Protein AF-A0A6I4YT19-F1 (afdb_monomer)

Solvent-accessible surface area (backbone atoms only — not comparable to full-atom values): 5400 Å² total; per-residue (Å²): 143,84,79,89,78,80,78,80,70,70,80,66,78,79,49,74,62,51,26,68,57,50,52,51,37,30,55,57,60,73,44,49,61,65,54,48,14,62,73,69,72,45,60,54,64,62,45,48,30,27,58,70,58,78,36,86,54,55,46,69,58,43,54,53,49,52,54,49,23,52,50,31,70,77,52,61,77,78,76,72,79,78,77,77,80,85,126

Structure (mmCIF, N/CA/C/O backbone):
data_AF-A0A6I4YT19-F1
#
_entry.id   AF-A0A6I4YT19-F1
#
loop_
_atom_site.group_PDB
_atom_site.id
_atom_site.type_symbol
_atom_site.label_atom_id
_atom_site.label_alt_id
_atom_site.label_comp_id
_atom_site.label_asym_id
_atom_site.label_entity_id
_atom_site.label_seq_id
_atom_site.pdbx_PDB_ins_code
_atom_site.Cartn_x
_atom_site.Cartn_y
_atom_site.Cartn_z
_atom_site.occupancy
_atom_site.B_iso_or_equiv
_atom_site.auth_seq_id
_atom_site.auth_comp_id
_atom_site.auth_asym_id
_atom_site.auth_atom_id
_atom_site.pdbx_PDB_model_num
ATOM 1 N N . MET A 1 1 ? -28.807 -20.623 25.768 1.00 54.53 1 MET A N 1
ATOM 2 C CA . MET A 1 1 ? -28.217 -19.531 26.565 1.00 54.53 1 MET A CA 1
ATOM 3 C C . MET A 1 1 ? -26.922 -20.045 27.168 1.00 54.53 1 MET A C 1
ATOM 5 O O . MET A 1 1 ? -26.957 -20.570 28.266 1.00 54.53 1 MET A O 1
ATOM 9 N N . VAL A 1 2 ? -25.814 -19.979 26.427 1.00 45.75 2 VAL A N 1
ATOM 10 C CA . VAL A 1 2 ? -24.473 -20.179 26.990 1.00 45.75 2 VAL A CA 1
ATOM 11 C C . VAL A 1 2 ? -23.435 -19.402 26.176 1.00 45.75 2 VAL A C 1
ATOM 13 O O . VAL A 1 2 ? -23.249 -19.649 24.992 1.00 45.75 2 VAL A O 1
ATOM 16 N N . GLN A 1 3 ? -22.788 -18.488 26.899 1.00 43.62 3 GLN A N 1
ATOM 17 C CA . GLN A 1 3 ? -21.384 -18.082 26.800 1.00 43.62 3 GLN A CA 1
ATOM 18 C C . GLN A 1 3 ? -20.967 -17.133 25.668 1.00 43.62 3 GLN A C 1
ATOM 20 O O . GLN A 1 3 ? -20.361 -17.494 24.667 1.00 43.62 3 GLN A O 1
ATOM 25 N N . GLU A 1 4 ? -21.225 -15.863 25.978 1.00 50.03 4 GLU A N 1
ATOM 26 C CA . GLU A 1 4 ? -20.420 -14.673 25.702 1.00 50.03 4 GLU A CA 1
ATOM 27 C C . GLU A 1 4 ? -18.908 -14.967 25.833 1.00 50.03 4 GLU A C 1
ATOM 29 O O . GLU A 1 4 ? -18.323 -14.935 26.919 1.00 50.03 4 GLU A O 1
ATOM 34 N N . LEU A 1 5 ? -18.266 -15.302 24.712 1.00 54.44 5 LEU A N 1
ATOM 35 C CA . LEU A 1 5 ? -16.811 -15.354 24.613 1.00 54.44 5 LEU A CA 1
ATOM 36 C C . LEU A 1 5 ? -16.291 -13.935 24.395 1.00 54.44 5 LEU A C 1
ATOM 38 O O . LEU A 1 5 ? -16.220 -13.411 23.291 1.00 54.44 5 LEU A O 1
ATOM 42 N N . LYS A 1 6 ? -15.948 -13.337 25.530 1.00 49.41 6 LYS A N 1
ATOM 43 C CA . LYS A 1 6 ? -15.022 -12.229 25.731 1.00 49.41 6 LYS A CA 1
ATOM 44 C C . LYS A 1 6 ? -13.809 -12.315 24.791 1.00 49.41 6 LYS A C 1
ATOM 46 O O . LYS A 1 6 ? -12.772 -12.864 25.158 1.00 49.41 6 LYS A O 1
ATOM 51 N N . GLU A 1 7 ? -13.894 -11.700 23.618 1.00 50.59 7 GLU A N 1
ATOM 52 C CA . GLU A 1 7 ? -12.709 -11.317 22.853 1.00 50.59 7 GLU A CA 1
ATOM 53 C C . GLU A 1 7 ? -1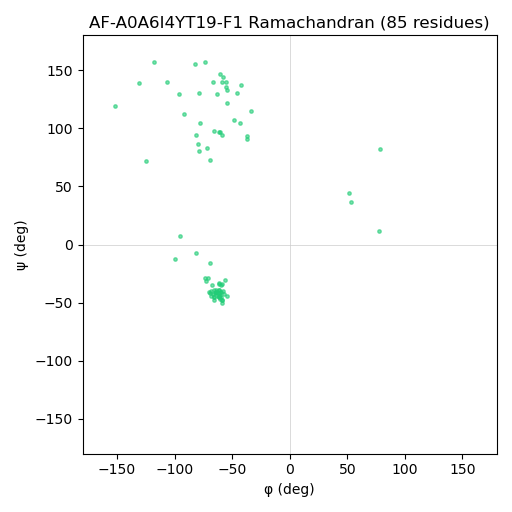2.138 -10.037 23.470 1.00 50.59 7 GLU A C 1
ATOM 55 O O . GLU A 1 7 ? -12.362 -8.915 23.023 1.00 50.59 7 GLU A O 1
ATOM 60 N N . SER A 1 8 ? -11.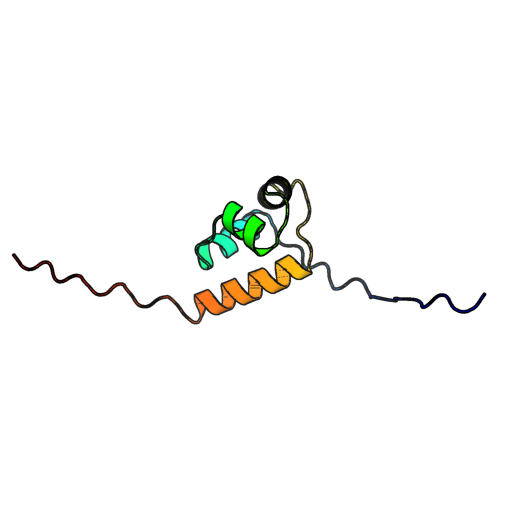385 -10.206 24.559 1.00 56.06 8 SER A N 1
ATOM 61 C CA . SER A 1 8 ? -10.383 -9.225 24.971 1.00 56.06 8 SER A CA 1
ATOM 62 C C . SER A 1 8 ? -9.232 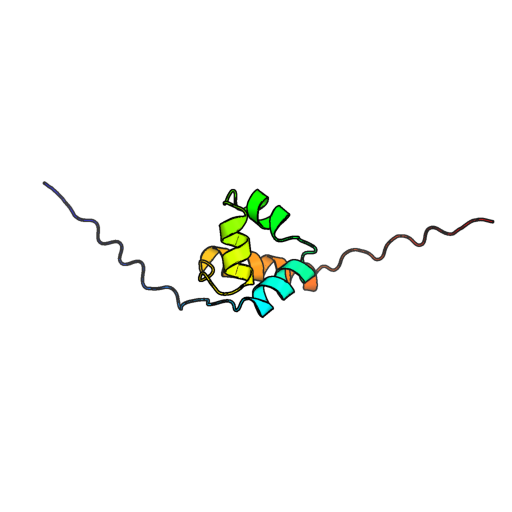-9.247 23.962 1.00 56.06 8 SER A C 1
ATOM 64 O O . SER A 1 8 ? -8.149 -9.744 24.252 1.00 56.06 8 SER A O 1
ATOM 66 N N . GLY A 1 9 ? -9.465 -8.718 22.763 1.00 47.44 9 GLY A N 1
ATOM 67 C CA . GLY A 1 9 ? -8.398 -8.314 21.858 1.00 47.44 9 GLY A CA 1
ATOM 68 C C . GLY A 1 9 ? -7.895 -6.959 22.327 1.00 47.44 9 GLY A C 1
ATOM 69 O O . GLY A 1 9 ? -8.430 -5.937 21.909 1.00 47.44 9 GLY A O 1
ATOM 70 N N . GLY A 1 10 ? -6.948 -6.949 23.273 1.00 45.62 10 GLY A N 1
ATOM 71 C CA . GLY A 1 10 ? -6.330 -5.719 23.761 1.00 45.62 10 GLY A CA 1
ATOM 72 C C . GLY A 1 10 ? -5.964 -4.828 22.584 1.00 45.62 10 GLY A C 1
ATOM 73 O O . GLY A 1 10 ? -5.388 -5.321 21.620 1.00 45.62 10 GLY A O 1
ATOM 74 N N . THR A 1 11 ? -6.351 -3.555 22.650 1.00 51.34 11 THR A N 1
ATOM 75 C CA . THR A 1 11 ? -6.029 -2.526 21.664 1.00 51.34 11 THR A CA 1
ATOM 76 C C . THR A 1 11 ? -4.555 -2.690 21.293 1.00 51.34 11 THR A C 1
ATOM 78 O O . THR A 1 11 ? -3.698 -2.377 22.128 1.00 51.34 11 THR A O 1
ATOM 81 N N . PRO A 1 12 ? -4.210 -3.250 20.115 1.00 50.66 12 PRO A N 1
ATOM 82 C CA . PRO A 1 12 ? -2.815 -3.314 19.741 1.00 50.66 12 PRO A CA 1
ATOM 83 C C . PRO A 1 12 ? -2.390 -1.857 19.629 1.00 50.66 12 PRO A C 1
ATOM 85 O O . PRO A 1 12 ? -3.122 -1.059 19.038 1.00 50.66 12 PRO A O 1
ATOM 88 N N . ALA A 1 13 ? -1.284 -1.501 20.291 1.00 53.50 13 ALA A N 1
ATOM 89 C CA . ALA A 1 13 ? -0.703 -0.164 20.272 1.00 53.50 13 ALA A CA 1
ATOM 9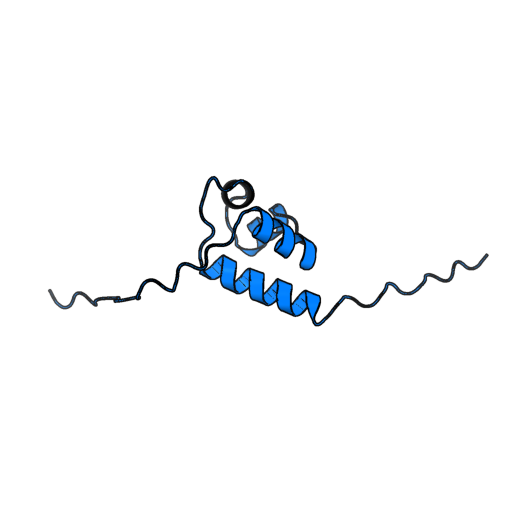0 C C . ALA A 1 13 ? -0.943 0.456 18.896 1.00 53.50 13 ALA A C 1
ATOM 92 O O . ALA A 1 13 ? -0.517 -0.125 17.901 1.00 53.50 13 ALA A O 1
ATOM 93 N N . ILE A 1 14 ? -1.739 1.527 18.855 1.00 58.28 14 ILE A N 1
ATOM 94 C CA . ILE A 1 14 ? -2.375 2.046 17.644 1.00 58.28 14 ILE A CA 1
ATOM 95 C C . ILE A 1 14 ? -1.253 2.380 16.661 1.00 58.28 14 ILE A C 1
ATOM 97 O O . ILE A 1 14 ? -0.635 3.444 16.753 1.00 58.28 14 ILE A O 1
ATOM 101 N N . LEU A 1 15 ? -0.917 1.438 15.774 1.00 66.62 15 LEU A N 1
ATOM 102 C CA . LEU A 1 15 ? 0.110 1.613 14.756 1.00 66.62 15 LEU A CA 1
ATOM 103 C C . LEU A 1 15 ? -0.495 2.571 13.746 1.00 66.62 15 LEU A C 1
ATOM 105 O O . LEU A 1 15 ? -1.132 2.173 12.776 1.00 66.62 15 LEU A O 1
ATOM 109 N N . THR A 1 16 ? -0.378 3.849 14.073 1.00 69.19 16 THR A N 1
ATOM 110 C CA . THR A 1 16 ? -0.979 4.942 13.335 1.00 69.19 16 THR A CA 1
ATOM 111 C C . THR A 1 16 ? 0.061 5.391 12.332 1.00 69.19 16 THR A C 1
ATOM 113 O O . THR A 1 16 ? 1.128 5.881 12.696 1.00 69.19 16 THR A O 1
ATOM 116 N N . MET A 1 17 ? -0.225 5.164 11.059 1.00 81.69 17 MET A N 1
ATOM 117 C CA . MET A 1 17 ? 0.620 5.614 9.966 1.00 81.69 17 MET A CA 1
ATOM 118 C C . MET A 1 17 ? 0.069 6.931 9.441 1.00 81.69 17 MET A C 1
ATOM 120 O O . MET A 1 17 ? -1.128 7.034 9.172 1.00 81.69 17 MET A O 1
ATOM 124 N N . THR A 1 18 ? 0.924 7.945 9.314 1.00 87.56 18 THR A N 1
ATOM 125 C CA . THR A 1 18 ? 0.499 9.217 8.723 1.00 87.56 18 THR A CA 1
ATOM 126 C C . THR A 1 18 ? 0.338 9.074 7.204 1.00 87.56 18 THR A C 1
ATOM 128 O O . THR A 1 18 ? 0.971 8.201 6.600 1.00 87.56 18 THR A O 1
ATOM 131 N N . PRO A 1 19 ? -0.463 9.934 6.554 1.00 88.62 19 PRO A N 1
ATOM 132 C CA . PRO A 1 19 ? -0.668 9.879 5.103 1.00 88.62 19 PRO A CA 1
ATOM 133 C C . PRO A 1 19 ? 0.631 10.040 4.296 1.00 88.62 19 PRO A C 1
ATOM 135 O O . PRO A 1 19 ? 0.829 9.405 3.256 1.00 88.62 19 PRO A O 1
ATOM 138 N N . GLU A 1 20 ? 1.559 10.847 4.813 1.00 88.56 20 GLU A N 1
ATOM 139 C CA . GLU A 1 20 ? 2.893 11.043 4.243 1.00 88.56 20 GLU A CA 1
ATOM 140 C C . GLU A 1 20 ? 3.726 9.759 4.310 1.00 88.56 20 GLU A C 1
ATOM 142 O O . GLU A 1 20 ? 4.275 9.322 3.299 1.00 88.56 20 GLU A O 1
ATOM 147 N N . GLN A 1 21 ? 3.759 9.104 5.478 1.00 88.25 21 GLN A N 1
ATOM 148 C CA . GLN A 1 21 ? 4.439 7.817 5.645 1.00 88.25 21 GLN A CA 1
ATOM 149 C C . GLN A 1 21 ? 3.825 6.752 4.738 1.00 88.25 21 GLN A C 1
ATOM 151 O O . GLN A 1 21 ? 4.544 5.973 4.116 1.00 88.25 21 GLN A O 1
ATOM 156 N N . PHE A 1 22 ? 2.497 6.722 4.640 1.00 89.81 22 PHE A N 1
ATOM 157 C CA . PHE A 1 22 ? 1.779 5.798 3.772 1.00 89.81 22 PHE A CA 1
ATOM 158 C C . PHE A 1 22 ? 2.191 5.958 2.305 1.00 89.81 22 PHE A C 1
ATOM 160 O O . PHE A 1 22 ? 2.537 4.978 1.641 1.00 89.81 22 PHE A O 1
ATOM 167 N N . THR A 1 23 ? 2.235 7.200 1.824 1.00 89.75 23 THR A N 1
ATOM 168 C CA . THR A 1 23 ? 2.673 7.516 0.459 1.00 89.75 23 THR A CA 1
ATOM 169 C C . THR A 1 23 ? 4.144 7.152 0.245 1.00 89.75 23 THR A C 1
ATOM 171 O O . THR A 1 23 ? 4.490 6.566 -0.780 1.00 89.75 23 THR A O 1
ATOM 174 N N . ALA A 1 24 ? 5.010 7.417 1.227 1.00 90.12 24 ALA A N 1
ATOM 175 C CA . ALA A 1 24 ? 6.418 7.033 1.171 1.00 90.12 24 ALA A CA 1
ATOM 176 C C . ALA A 1 24 ? 6.603 5.508 1.077 1.00 90.12 24 ALA A C 1
ATOM 178 O O . ALA A 1 24 ? 7.358 5.035 0.228 1.00 90.12 24 ALA A O 1
ATOM 179 N N . CYS A 1 25 ? 5.878 4.722 1.879 1.00 90.94 25 CYS A N 1
ATOM 180 C CA . CYS A 1 25 ? 5.946 3.262 1.808 1.00 90.94 25 CYS A CA 1
ATOM 181 C C . CYS A 1 25 ? 5.441 2.717 0.473 1.00 90.94 25 CYS A C 1
ATOM 183 O O . CYS A 1 25 ? 6.053 1.796 -0.059 1.00 90.94 25 CYS A O 1
ATOM 185 N N . LEU A 1 26 ? 4.373 3.293 -0.086 1.00 91.12 26 LEU A N 1
ATOM 186 C CA . LEU A 1 26 ? 3.892 2.929 -1.419 1.00 91.12 26 LEU A CA 1
ATOM 187 C C . LEU A 1 26 ? 4.941 3.192 -2.505 1.00 91.12 26 LEU A C 1
ATOM 189 O O . LEU A 1 26 ? 5.147 2.340 -3.369 1.00 91.12 26 LEU A O 1
ATOM 193 N N . ASN A 1 27 ? 5.653 4.316 -2.422 1.00 90.62 27 ASN A N 1
ATOM 194 C CA . ASN A 1 27 ? 6.742 4.628 -3.346 1.00 90.62 27 ASN A CA 1
ATOM 195 C C . ASN A 1 27 ? 7.906 3.635 -3.230 1.00 90.62 27 ASN A C 1
ATOM 197 O O . ASN A 1 27 ? 8.426 3.206 -4.257 1.00 90.62 27 ASN A O 1
ATOM 201 N N . LEU A 1 28 ? 8.277 3.220 -2.012 1.00 88.50 28 LEU A N 1
ATOM 202 C CA . LEU A 1 28 ? 9.345 2.234 -1.785 1.00 88.50 28 LEU A CA 1
ATOM 203 C C . LEU A 1 28 ? 9.044 0.870 -2.415 1.00 88.50 28 LEU A C 1
ATOM 205 O O . LEU A 1 28 ? 9.954 0.185 -2.869 1.00 88.50 28 LEU A O 1
ATOM 209 N N . VAL A 1 29 ? 7.772 0.477 -2.455 1.00 90.00 29 VAL A N 1
ATOM 210 C CA . VAL A 1 29 ? 7.337 -0.781 -3.082 1.00 90.00 29 VAL A CA 1
ATOM 211 C C . VAL A 1 29 ? 6.865 -0.590 -4.528 1.00 90.00 29 VAL A C 1
ATOM 213 O O . VAL A 1 29 ? 6.345 -1.528 -5.130 1.00 90.00 29 VAL A O 1
ATOM 216 N N . HIS A 1 30 ? 7.038 0.611 -5.093 1.00 89.25 30 HIS A N 1
ATOM 217 C CA . HIS A 1 30 ? 6.611 0.994 -6.442 1.00 89.25 30 HIS A CA 1
ATOM 218 C C . HIS A 1 30 ? 5.124 0.722 -6.732 1.00 89.25 30 HIS A C 1
ATOM 220 O O . HIS A 1 30 ? 4.746 0.344 -7.845 1.00 89.25 30 HIS A O 1
ATOM 226 N N . TRP A 1 31 ? 4.259 0.911 -5.735 1.00 91.31 31 TRP A N 1
ATOM 227 C CA . TRP A 1 31 ? 2.818 0.718 -5.874 1.00 91.31 31 TRP A CA 1
ATOM 228 C C . TRP A 1 31 ? 2.061 2.036 -5.903 1.00 91.31 31 TRP A C 1
ATOM 230 O O . TRP A 1 31 ? 2.290 2.947 -5.116 1.00 91.31 31 TRP A O 1
ATOM 240 N N . SER A 1 32 ? 1.060 2.096 -6.771 1.00 91.62 32 SER A N 1
ATOM 241 C CA . SER A 1 32 ? 0.032 3.130 -6.736 1.00 91.62 32 SER A CA 1
ATOM 242 C C . SER A 1 32 ? -1.063 2.788 -5.720 1.00 91.62 32 SER A C 1
ATOM 244 O O . S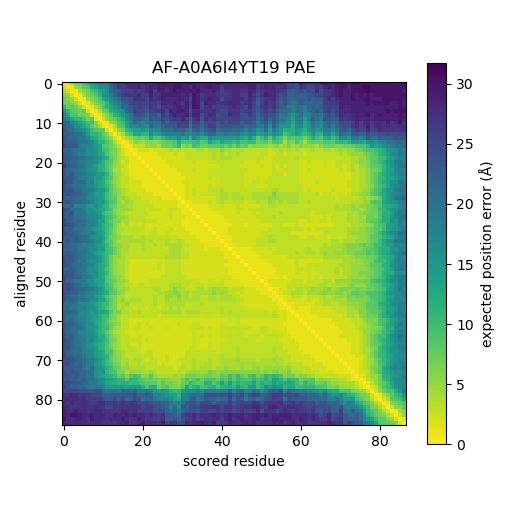ER A 1 32 ? -1.369 1.620 -5.473 1.00 91.62 32 SER A O 1
ATOM 246 N N . GLN A 1 33 ? -1.760 3.807 -5.213 1.00 89.75 33 GLN A N 1
ATOM 247 C CA . GLN A 1 33 ? -2.954 3.621 -4.372 1.00 89.75 33 GLN A CA 1
ATOM 248 C C . GLN A 1 33 ? -4.035 2.769 -5.064 1.00 89.75 33 GLN A C 1
ATOM 250 O O . GLN A 1 33 ? -4.757 2.022 -4.411 1.00 89.75 33 GLN A O 1
ATOM 255 N N . ARG A 1 34 ? -4.122 2.822 -6.404 1.00 91.12 34 ARG A N 1
ATOM 256 C CA . ARG A 1 34 ? -5.025 1.962 -7.185 1.00 91.12 34 ARG A CA 1
ATOM 257 C C . ARG A 1 34 ? -4.632 0.486 -7.083 1.00 91.12 34 ARG A C 1
ATOM 259 O O . ARG A 1 34 ? -5.502 -0.357 -6.894 1.00 91.12 34 ARG A O 1
ATOM 266 N N . GLN A 1 35 ? -3.343 0.176 -7.220 1.00 92.69 35 GLN A N 1
ATOM 267 C CA . GLN A 1 35 ? -2.847 -1.194 -7.062 1.00 92.69 35 GLN A CA 1
ATOM 268 C C . GLN A 1 35 ? -3.066 -1.681 -5.635 1.00 92.6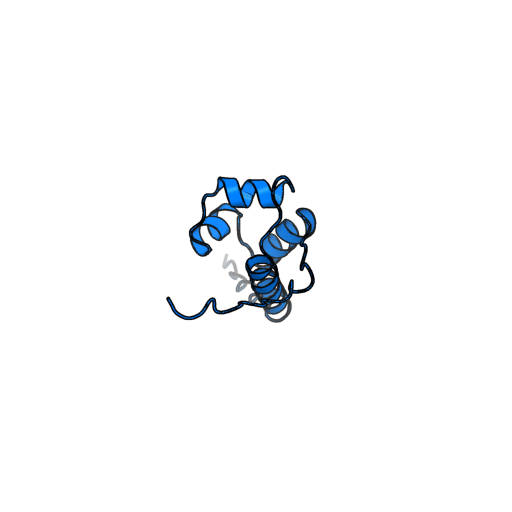9 35 GLN A C 1
ATOM 270 O O . GLN A 1 35 ? -3.539 -2.796 -5.451 1.00 92.69 35 GLN A O 1
ATOM 275 N N . LEU A 1 36 ? -2.813 -0.832 -4.638 1.00 92.06 36 LEU A N 1
ATOM 276 C CA . LEU A 1 36 ? -3.065 -1.184 -3.247 1.00 92.06 36 LEU A CA 1
ATOM 277 C C . LEU A 1 36 ? -4.544 -1.514 -2.992 1.00 92.06 36 LEU A C 1
ATOM 279 O O . LEU A 1 36 ? -4.829 -2.536 -2.375 1.00 92.06 36 LEU A O 1
ATOM 283 N N . ALA A 1 37 ? -5.475 -0.707 -3.511 1.00 93.50 37 ALA A N 1
ATOM 284 C CA . ALA A 1 37 ? -6.911 -0.980 -3.413 1.00 93.50 37 ALA A CA 1
ATOM 285 C C . ALA A 1 37 ? -7.273 -2.351 -4.006 1.00 93.50 37 ALA A C 1
ATOM 287 O O . ALA A 1 37 ? -8.000 -3.124 -3.389 1.00 93.50 37 ALA A O 1
ATOM 288 N N . SER A 1 38 ? -6.691 -2.685 -5.163 1.00 93.25 38 SER A N 1
ATOM 289 C CA . SER A 1 38 ? -6.877 -3.991 -5.798 1.00 93.25 38 SER A CA 1
ATOM 290 C C . SER A 1 38 ? -6.279 -5.143 -4.986 1.00 93.25 38 SER A C 1
ATOM 292 O O . SER A 1 38 ? -6.882 -6.209 -4.940 1.00 93.25 38 SER A O 1
ATOM 294 N N . ILE A 1 39 ? -5.111 -4.958 -4.361 1.00 92.38 39 ILE A N 1
ATOM 295 C CA . ILE A 1 39 ? -4.445 -6.002 -3.562 1.00 92.38 39 ILE A CA 1
ATOM 296 C C . ILE A 1 39 ? -5.218 -6.275 -2.270 1.00 92.38 39 ILE A C 1
ATOM 298 O O . ILE A 1 39 ? -5.360 -7.425 -1.866 1.00 92.38 39 ILE A O 1
ATOM 302 N N . LEU A 1 40 ? -5.718 -5.219 -1.629 1.00 90.00 40 LEU A N 1
ATOM 303 C CA . LEU A 1 40 ? -6.504 -5.318 -0.400 1.00 90.00 40 LEU A CA 1
ATOM 304 C C . LEU A 1 40 ? -7.979 -5.660 -0.663 1.00 90.00 40 LEU A C 1
ATOM 306 O O . LEU A 1 40 ? -8.716 -5.900 0.287 1.00 90.00 40 LEU A O 1
ATOM 310 N N . ASN A 1 41 ? -8.404 -5.680 -1.931 1.00 92.69 41 ASN A N 1
ATOM 311 C CA . ASN A 1 41 ? -9.795 -5.846 -2.351 1.00 92.69 41 ASN A CA 1
ATOM 312 C C . ASN A 1 41 ? -10.751 -4.866 -1.643 1.00 92.69 41 ASN A C 1
ATOM 314 O O . ASN A 1 41 ? -11.825 -5.238 -1.170 1.00 92.69 41 ASN A O 1
ATOM 318 N N . VAL A 1 42 ? -10.333 -3.603 -1.547 1.00 92.25 42 VAL A N 1
ATOM 319 C CA . VAL A 1 42 ? -11.112 -2.517 -0.938 1.00 92.25 42 VAL A CA 1
ATOM 320 C C . VAL A 1 42 ? -11.431 -1.433 -1.969 1.00 92.25 42 VAL A C 1
ATOM 322 O O . VAL A 1 42 ? -10.700 -1.280 -2.954 1.00 92.25 42 VAL A O 1
ATOM 325 N N . PRO A 1 43 ? -12.488 -0.634 -1.749 1.00 93.12 43 PRO A N 1
ATOM 326 C CA . PRO A 1 43 ? -12.791 0.510 -2.595 1.00 93.12 43 PRO A CA 1
ATOM 327 C C . PRO A 1 43 ? -11.610 1.481 -2.709 1.00 93.12 43 PRO A C 1
ATOM 329 O O . PRO A 1 43 ? -10.925 1.791 -1.732 1.00 93.12 43 PRO A O 1
ATOM 332 N N .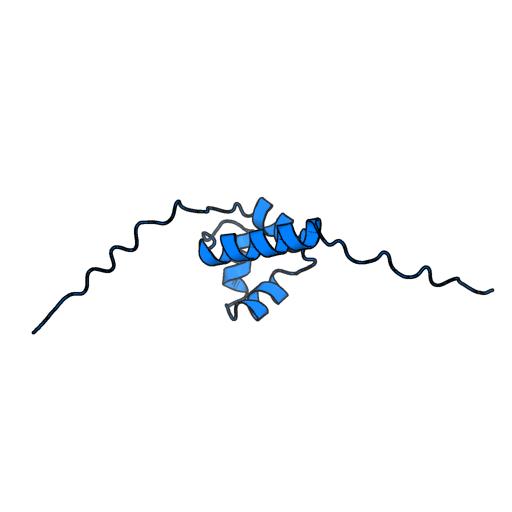 ARG A 1 44 ? -11.389 2.015 -3.916 1.00 91.88 44 ARG A N 1
ATOM 333 C CA . ARG A 1 44 ? -10.310 2.985 -4.166 1.00 91.88 44 ARG A CA 1
ATOM 334 C C . ARG A 1 44 ? -10.478 4.262 -3.342 1.00 91.88 44 ARG A C 1
ATOM 336 O O . ARG A 1 44 ? -9.476 4.841 -2.938 1.00 91.88 44 ARG A O 1
ATOM 343 N N . GLU A 1 45 ? -11.718 4.682 -3.101 1.00 93.75 45 GLU A N 1
ATOM 344 C CA . GLU A 1 45 ? -12.047 5.811 -2.222 1.00 93.75 45 GLU A CA 1
ATOM 345 C C . GLU A 1 45 ? -11.442 5.635 -0.828 1.00 93.75 45 GLU A C 1
ATOM 347 O O . GLU A 1 45 ? -10.745 6.527 -0.367 1.00 93.75 45 GLU A O 1
ATOM 352 N N . THR A 1 46 ? -11.540 4.441 -0.240 1.00 92.19 46 THR A N 1
ATOM 353 C CA . THR A 1 46 ? -10.982 4.156 1.087 1.00 92.19 46 THR A CA 1
ATOM 354 C C . THR A 1 46 ? -9.468 4.334 1.126 1.00 92.19 46 THR A C 1
ATOM 356 O O . THR A 1 46 ? -8.929 4.898 2.074 1.00 92.19 46 THR A O 1
ATOM 359 N N . VAL A 1 47 ? -8.770 3.920 0.068 1.00 91.94 47 VAL A N 1
ATOM 360 C CA . VAL A 1 47 ? -7.314 4.101 -0.031 1.00 91.94 47 VAL A CA 1
ATOM 361 C C . VAL A 1 47 ? -6.934 5.566 -0.289 1.00 91.94 47 VAL A C 1
ATOM 363 O O . VAL A 1 47 ? -5.881 6.020 0.161 1.00 91.94 47 VAL A O 1
ATOM 366 N N . LEU A 1 48 ? -7.782 6.326 -0.987 1.00 91.75 48 LEU A N 1
ATOM 367 C CA . LEU A 1 48 ? -7.597 7.769 -1.169 1.00 91.75 48 LEU A CA 1
ATOM 368 C C . LEU A 1 48 ? -7.796 8.530 0.146 1.00 91.75 48 LEU A C 1
ATOM 370 O O . LEU A 1 48 ? -6.975 9.387 0.466 1.00 91.75 48 LEU A O 1
ATOM 374 N N . GLU A 1 49 ? -8.838 8.198 0.912 1.00 92.50 49 GLU A N 1
ATOM 375 C CA . GLU A 1 49 ? -9.117 8.781 2.231 1.00 92.50 49 GLU A CA 1
ATOM 376 C C . GLU A 1 49 ? -7.933 8.567 3.188 1.00 92.50 49 GLU A C 1
ATOM 378 O O . GLU A 1 49 ? -7.535 9.487 3.904 1.00 92.50 49 GLU A O 1
ATOM 383 N N . TRP A 1 50 ? -7.305 7.386 3.148 1.00 91.44 50 TRP A N 1
ATOM 384 C CA . TRP A 1 50 ? -6.069 7.094 3.883 1.00 91.44 50 TRP A CA 1
ATOM 385 C C . TRP A 1 50 ? -4.905 8.001 3.478 1.00 91.44 50 TRP A C 1
ATOM 387 O O . TRP A 1 50 ? -4.219 8.557 4.333 1.00 91.44 50 TRP A O 1
ATOM 397 N N . GLY A 1 51 ? -4.694 8.182 2.172 1.00 88.62 51 GLY A N 1
ATOM 398 C CA . GLY A 1 51 ? -3.638 9.046 1.638 1.00 88.62 51 GLY A CA 1
ATOM 399 C C . GLY A 1 51 ? -3.862 10.541 1.881 1.00 88.62 51 GLY A C 1
ATOM 400 O O . GLY A 1 51 ? -2.916 11.317 1.774 1.00 88.62 51 GLY A O 1
ATOM 401 N N . ARG A 1 52 ? -5.085 10.951 2.228 1.00 89.88 52 ARG A N 1
ATOM 402 C CA . ARG A 1 52 ? -5.432 12.333 2.598 1.00 89.88 52 ARG A CA 1
ATOM 403 C C . ARG A 1 52 ? -5.519 12.553 4.108 1.00 89.88 52 ARG A C 1
ATOM 405 O O . ARG A 1 52 ? -5.562 13.696 4.546 1.00 89.88 52 ARG A O 1
ATOM 412 N N . GLY A 1 53 ? -5.536 11.479 4.898 1.00 88.19 53 GLY A N 1
ATOM 413 C CA . GLY A 1 53 ? -5.739 11.543 6.347 1.00 88.19 53 GLY A CA 1
ATOM 414 C C . GLY A 1 53 ? -7.191 11.763 6.770 1.00 88.19 53 GLY A C 1
ATOM 415 O O . GLY A 1 53 ? -7.438 12.026 7.941 1.00 88.19 53 GLY A O 1
ATOM 416 N N . GLU A 1 54 ? -8.148 11.631 5.846 1.00 89.44 54 GLU A N 1
ATOM 417 C CA . GLU A 1 54 ? -9.589 11.709 6.134 1.00 89.44 54 GLU A CA 1
ATOM 418 C C . GLU A 1 54 ? -10.064 10.477 6.921 1.00 89.44 54 GLU A C 1
ATOM 420 O O . GLU A 1 54 ? -10.987 10.554 7.730 1.00 89.44 54 GLU A O 1
ATOM 425 N N . ARG A 1 55 ? -9.391 9.337 6.722 1.00 87.69 55 ARG A N 1
ATOM 426 C CA . ARG A 1 55 ? -9.654 8.081 7.426 1.00 87.69 55 ARG A CA 1
ATOM 427 C C . ARG A 1 55 ? -8.356 7.490 7.961 1.00 87.69 55 ARG A C 1
ATOM 429 O O . ARG A 1 55 ? -7.340 7.460 7.268 1.00 87.69 55 ARG A O 1
ATOM 436 N N . SER A 1 56 ? -8.402 6.955 9.178 1.00 85.81 56 SER A N 1
ATOM 437 C CA . SER A 1 56 ? -7.278 6.214 9.752 1.00 85.81 56 SER A CA 1
ATOM 438 C C . SER A 1 56 ? -7.024 4.908 8.997 1.00 85.81 56 SER A C 1
ATOM 440 O O . SER A 1 56 ? -7.955 4.193 8.618 1.00 85.81 56 SER A O 1
ATOM 442 N N . ILE A 1 57 ? -5.747 4.584 8.803 1.00 87.81 57 ILE A N 1
ATOM 443 C CA . ILE A 1 57 ? -5.326 3.327 8.182 1.00 87.81 57 ILE A CA 1
ATOM 444 C C . ILE A 1 57 ? -5.415 2.213 9.237 1.00 87.81 57 ILE A C 1
ATOM 446 O O . ILE A 1 57 ? -4.876 2.389 10.333 1.00 87.81 57 ILE A O 1
ATOM 450 N N . PRO A 1 58 ? -6.055 1.068 8.940 1.00 88.44 58 PRO A N 1
ATOM 451 C CA . PRO A 1 58 ? -6.116 -0.061 9.862 1.00 88.44 58 PRO A CA 1
ATOM 452 C C . PRO A 1 58 ? -4.719 -0.567 10.239 1.00 88.44 58 PRO A C 1
ATOM 454 O O . PRO A 1 58 ? -3.843 -0.683 9.379 1.00 88.44 58 PRO A O 1
ATOM 457 N N . SER A 1 59 ? -4.516 -0.927 11.506 1.00 86.19 59 SER A N 1
ATOM 458 C CA . SER A 1 59 ? -3.204 -1.339 12.026 1.00 86.19 59 SER A CA 1
ATOM 459 C C . SER A 1 59 ? -2.623 -2.566 11.312 1.00 86.19 59 SER A C 1
ATOM 461 O O . SER A 1 59 ? -1.415 -2.613 11.080 1.00 86.19 59 SER A O 1
ATOM 463 N N . ASP A 1 60 ? -3.459 -3.517 10.887 1.00 87.25 60 ASP A N 1
ATOM 464 C CA . ASP A 1 60 ? -3.043 -4.662 10.064 1.00 87.25 60 ASP A CA 1
ATOM 465 C C . ASP A 1 60 ? -2.443 -4.235 8.721 1.00 87.25 60 ASP A C 1
ATOM 467 O O . ASP A 1 60 ? -1.391 -4.735 8.312 1.00 87.25 60 ASP A O 1
ATOM 471 N N . VAL A 1 61 ? -3.072 -3.260 8.055 1.00 89.81 61 VAL A N 1
ATOM 472 C CA . VAL A 1 61 ? -2.587 -2.711 6.781 1.00 89.81 61 VAL A CA 1
ATOM 473 C C . VAL A 1 61 ? -1.268 -1.980 6.999 1.00 89.81 61 VAL A C 1
ATOM 475 O O . VAL A 1 61 ? -0.334 -2.171 6.220 1.00 89.81 61 VAL A O 1
ATOM 478 N N . VAL A 1 62 ? -1.155 -1.200 8.080 1.00 90.69 62 VAL A N 1
ATOM 479 C CA . VAL A 1 62 ? 0.093 -0.515 8.451 1.00 90.69 62 VAL A CA 1
ATOM 480 C C . VAL A 1 62 ? 1.224 -1.519 8.667 1.00 90.69 62 VAL A C 1
ATOM 482 O O . VAL A 1 62 ? 2.301 -1.368 8.086 1.00 90.69 62 VAL A O 1
ATOM 485 N N . LEU A 1 63 ? 0.990 -2.562 9.467 1.00 90.12 63 LEU A N 1
ATOM 486 C CA . LEU A 1 63 ? 1.999 -3.575 9.774 1.00 90.12 63 LEU A CA 1
ATOM 487 C C . LEU A 1 63 ? 2.446 -4.323 8.511 1.00 90.12 63 LEU A C 1
ATOM 489 O O . LEU A 1 63 ? 3.643 -4.528 8.299 1.00 90.12 63 LEU A O 1
ATOM 493 N N . TRP A 1 64 ? 1.496 -4.717 7.665 1.00 91.50 64 TRP A N 1
ATOM 494 C CA . TRP A 1 64 ? 1.780 -5.416 6.416 1.00 91.50 64 TRP A CA 1
ATOM 495 C C . TRP A 1 64 ? 2.536 -4.535 5.413 1.00 91.50 64 TRP A C 1
ATOM 497 O O . TRP A 1 64 ? 3.543 -4.974 4.848 1.00 91.50 64 TRP A O 1
ATOM 507 N N . LEU A 1 65 ? 2.105 -3.283 5.229 1.00 90.62 65 LEU A N 1
ATOM 508 C CA . LEU A 1 65 ? 2.748 -2.347 4.309 1.00 90.62 65 LEU A CA 1
ATOM 509 C C . LEU A 1 65 ? 4.172 -2.015 4.766 1.00 90.62 65 LEU A C 1
ATOM 511 O O . LEU A 1 65 ? 5.093 -2.026 3.949 1.00 90.62 65 LEU A O 1
ATOM 515 N N . LYS A 1 66 ? 4.377 -1.804 6.072 1.00 90.19 66 LYS A N 1
ATOM 516 C CA . LYS A 1 66 ? 5.702 -1.543 6.645 1.00 90.19 66 LYS A CA 1
ATOM 517 C C . LYS A 1 66 ? 6.661 -2.712 6.416 1.00 90.19 66 LYS A C 1
ATOM 519 O O . LYS A 1 66 ? 7.786 -2.483 5.990 1.00 90.19 66 LYS A O 1
ATOM 524 N N . LYS A 1 67 ? 6.211 -3.956 6.622 1.00 90.81 67 LYS A N 1
ATOM 525 C CA . LYS A 1 67 ? 7.022 -5.158 6.340 1.00 90.81 67 LYS A CA 1
ATOM 526 C C . LYS A 1 67 ? 7.445 -5.242 4.873 1.00 90.81 67 LYS A C 1
ATOM 528 O O . LYS A 1 67 ? 8.579 -5.608 4.586 1.00 90.81 67 LYS A O 1
ATOM 533 N N . ARG A 1 68 ? 6.553 -4.904 3.936 1.00 91.12 68 ARG A N 1
ATOM 534 C CA . ARG A 1 68 ? 6.900 -4.892 2.507 1.00 91.12 68 ARG A CA 1
ATOM 535 C C . ARG A 1 68 ? 7.869 -3.774 2.146 1.00 91.12 68 ARG A C 1
ATOM 537 O O . ARG A 1 68 ? 8.786 -4.024 1.372 1.00 91.12 68 ARG A O 1
ATOM 544 N N . ALA A 1 69 ? 7.673 -2.578 2.696 1.00 89.75 69 ALA A N 1
ATOM 545 C CA . ALA A 1 69 ? 8.581 -1.457 2.482 1.00 89.75 69 ALA A CA 1
ATOM 546 C C . ALA A 1 69 ? 9.991 -1.774 3.005 1.00 89.75 69 ALA A C 1
ATOM 548 O O . ALA A 1 69 ? 10.959 -1.580 2.278 1.00 89.75 69 ALA A O 1
ATOM 549 N N . ASP A 1 70 ? 10.093 -2.341 4.208 1.00 89.94 70 ASP A N 1
ATOM 550 C CA . ASP A 1 70 ? 11.356 -2.797 4.801 1.00 89.94 70 ASP A CA 1
ATOM 551 C C . ASP A 1 70 ? 12.044 -3.855 3.921 1.00 89.94 70 ASP A C 1
ATOM 553 O O . ASP A 1 70 ? 13.201 -3.704 3.532 1.00 89.94 70 ASP A O 1
ATOM 557 N N . HIS A 1 71 ? 11.294 -4.866 3.470 1.00 89.38 71 HIS A N 1
ATOM 558 C CA . HIS A 1 71 ? 11.827 -5.887 2.571 1.00 89.38 71 HIS A CA 1
ATOM 559 C C . HIS A 1 71 ? 12.313 -5.314 1.229 1.00 89.38 71 HIS A C 1
ATOM 561 O O . HIS A 1 71 ? 13.333 -5.767 0.712 1.00 89.38 71 HIS A O 1
ATOM 567 N N . ALA A 1 72 ? 11.597 -4.343 0.652 1.00 87.81 72 ALA A N 1
ATOM 568 C CA . ALA A 1 72 ? 11.990 -3.683 -0.595 1.00 87.81 72 ALA A CA 1
ATOM 569 C C . ALA A 1 72 ? 13.261 -2.836 -0.427 1.00 87.81 72 ALA A C 1
ATOM 571 O O . ALA A 1 72 ? 14.090 -2.789 -1.333 1.00 87.81 72 ALA A O 1
ATOM 572 N N . GLN A 1 73 ? 13.448 -2.213 0.740 1.00 85.38 73 GLN A N 1
ATOM 573 C CA . GLN A 1 73 ? 14.685 -1.502 1.066 1.00 85.38 73 GLN A CA 1
ATOM 574 C C . GLN A 1 73 ? 15.873 -2.454 1.237 1.00 85.38 73 GLN A C 1
ATOM 576 O O . GLN A 1 73 ? 16.971 -2.144 0.779 1.00 85.38 73 GLN A O 1
ATOM 581 N N . LEU A 1 74 ? 15.658 -3.612 1.869 1.00 87.31 74 LEU A N 1
ATOM 582 C CA . LEU A 1 74 ? 16.700 -4.624 2.071 1.00 87.31 74 LEU A CA 1
ATOM 583 C C . LEU A 1 74 ? 17.054 -5.389 0.788 1.00 87.31 74 LEU A C 1
ATOM 585 O O . LEU A 1 74 ? 18.184 -5.844 0.639 1.00 87.31 74 LEU A O 1
ATOM 589 N N . ASN A 1 75 ? 16.103 -5.522 -0.137 1.00 84.88 75 ASN A N 1
ATOM 590 C CA . ASN A 1 75 ? 16.264 -6.247 -1.395 1.00 84.88 75 ASN A CA 1
ATOM 591 C C . ASN A 1 75 ? 15.922 -5.322 -2.568 1.00 84.88 75 ASN A C 1
ATOM 593 O O . ASN A 1 75 ? 14.863 -5.484 -3.187 1.00 84.88 75 ASN A O 1
ATOM 597 N N . PRO A 1 76 ? 16.784 -4.331 -2.862 1.00 77.25 76 PRO A N 1
ATOM 598 C CA . PRO A 1 76 ? 16.544 -3.434 -3.977 1.00 77.25 76 PRO A CA 1
ATOM 599 C C . PRO A 1 76 ? 16.495 -4.231 -5.289 1.00 77.25 76 PRO A C 1
ATOM 601 O O . PRO A 1 76 ? 17.211 -5.230 -5.432 1.00 77.25 76 PRO A O 1
ATOM 604 N N . PRO A 1 77 ? 15.672 -3.806 -6.265 1.00 75.44 77 PRO A N 1
ATOM 605 C CA . PRO A 1 77 ? 15.644 -4.453 -7.565 1.00 75.44 77 PRO A CA 1
ATOM 606 C C . PRO A 1 77 ? 17.046 -4.417 -8.190 1.00 75.44 77 PRO A C 1
ATOM 608 O O . PRO A 1 77 ? 17.776 -3.431 -8.011 1.00 75.44 77 PRO A O 1
ATOM 611 N N . PRO A 1 78 ? 17.444 -5.468 -8.929 1.00 78.56 78 PRO A N 1
ATOM 612 C CA . PRO A 1 78 ? 18.683 -5.420 -9.686 1.00 78.56 78 PRO A CA 1
ATOM 613 C C . PRO A 1 78 ? 18.629 -4.199 -10.606 1.00 78.56 78 PRO A C 1
ATOM 615 O O . PRO A 1 78 ? 17.597 -3.928 -11.225 1.00 78.56 78 PRO A O 1
ATOM 618 N N . ARG A 1 79 ? 19.729 -3.437 -10.673 1.00 70.00 79 ARG A N 1
ATOM 619 C CA . ARG A 1 79 ? 19.837 -2.351 -11.654 1.00 70.00 79 ARG A CA 1
ATOM 620 C C . ARG A 1 79 ? 19.570 -2.965 -13.021 1.00 70.00 79 ARG A C 1
ATOM 622 O O . ARG A 1 79 ? 20.096 -4.043 -13.302 1.00 70.00 79 ARG A O 1
ATOM 629 N N . SER A 1 80 ? 18.720 -2.313 -13.813 1.00 64.06 80 SER A N 1
ATOM 630 C CA . SER A 1 80 ? 18.381 -2.747 -15.166 1.00 64.06 80 SER A CA 1
ATOM 631 C C . SER A 1 80 ? 19.648 -3.215 -15.880 1.00 64.06 80 SER A C 1
ATOM 633 O O . SER A 1 80 ? 20.675 -2.540 -15.733 1.00 64.06 80 SER A O 1
ATOM 635 N N . PRO A 1 81 ? 19.622 -4.330 -16.634 1.00 60.19 81 PRO A N 1
ATOM 636 C CA . PRO A 1 81 ? 20.738 -4.613 -17.515 1.00 60.19 81 PRO A CA 1
ATOM 637 C C . PRO A 1 81 ? 20.898 -3.372 -18.389 1.00 60.19 81 PRO A C 1
ATOM 639 O O . PRO A 1 81 ? 19.930 -2.937 -19.015 1.00 60.19 81 PRO A O 1
ATOM 642 N N . THR A 1 82 ? 22.076 -2.748 -18.349 1.00 56.59 82 THR A N 1
ATOM 643 C CA . THR A 1 82 ? 22.472 -1.766 -19.351 1.00 56.59 82 THR A CA 1
ATO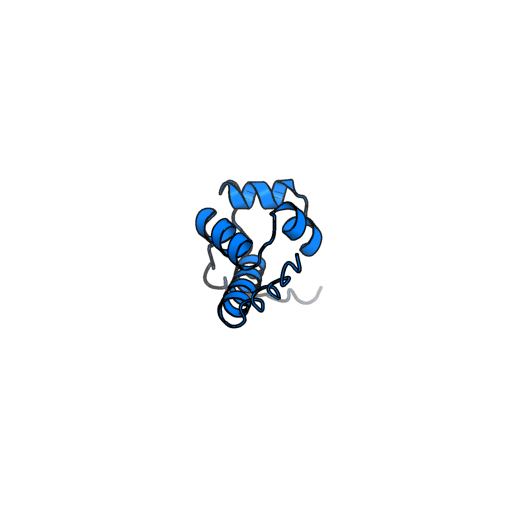M 644 C C . THR A 1 82 ? 22.172 -2.426 -20.686 1.00 56.59 82 THR A C 1
ATOM 646 O O . THR A 1 82 ? 22.810 -3.418 -21.034 1.00 56.59 82 THR A O 1
ATOM 649 N N . VAL A 1 83 ? 21.126 -1.972 -21.376 1.00 61.38 83 VAL A N 1
ATOM 650 C CA . VAL A 1 83 ? 20.934 -2.325 -22.776 1.00 61.38 83 VAL A CA 1
ATOM 651 C C . VAL A 1 83 ? 22.120 -1.649 -23.437 1.00 61.38 83 VAL A C 1
ATOM 653 O O . VAL A 1 83 ? 22.151 -0.428 -23.544 1.00 61.38 83 VAL A O 1
ATOM 656 N N . GLU A 1 84 ? 23.176 -2.422 -23.680 1.00 55.34 84 GLU A N 1
ATOM 657 C CA . GLU A 1 84 ? 24.335 -1.978 -24.434 1.00 55.34 84 GLU A CA 1
ATOM 658 C C . GLU A 1 84 ? 23.791 -1.642 -25.822 1.00 55.34 84 GLU A C 1
ATOM 660 O O . GLU A 1 84 ? 23.479 -2.526 -26.621 1.00 55.34 84 GLU A O 1
ATOM 665 N N . GLU A 1 85 ? 23.514 -0.356 -26.021 1.00 55.06 85 GLU A N 1
ATOM 666 C CA . GLU A 1 85 ? 23.111 0.228 -27.287 1.00 55.06 85 GLU A CA 1
ATOM 667 C C . GLU A 1 85 ? 24.273 -0.028 -28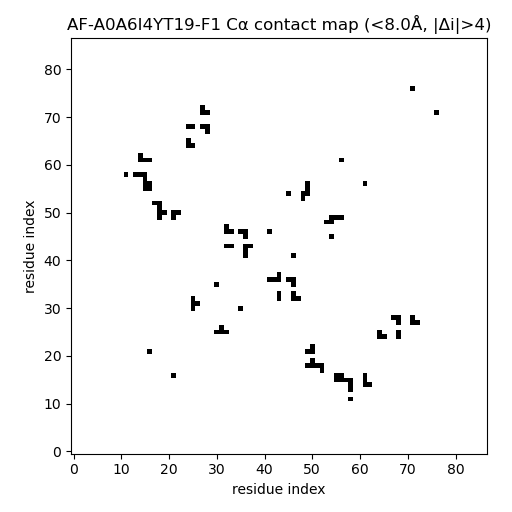.249 1.00 55.06 85 GLU A C 1
ATOM 669 O O . GLU A 1 85 ? 25.315 0.620 -28.189 1.00 55.06 85 GLU A O 1
ATOM 674 N N . LYS A 1 86 ? 24.143 -1.092 -29.044 1.00 53.25 86 LYS A N 1
ATOM 675 C CA . LYS A 1 86 ? 25.018 -1.345 -30.179 1.00 53.25 86 LYS A CA 1
ATOM 676 C C . LYS A 1 86 ? 24.569 -0.443 -31.316 1.00 53.25 86 LYS A C 1
ATOM 678 O O . LYS A 1 86 ? 23.583 -0.779 -31.965 1.00 53.25 86 LYS A O 1
ATOM 683 N N . GLU A 1 87 ? 25.331 0.613 -31.567 1.00 54.56 87 GLU A N 1
ATOM 684 C CA . GLU A 1 87 ? 25.514 1.224 -32.891 1.00 54.56 87 GLU A CA 1
ATOM 685 C C . GLU A 1 87 ? 27.018 1.442 -33.114 1.00 54.56 87 GLU A C 1
ATOM 687 O O . GLU A 1 87 ? 27.674 2.042 -32.229 1.00 54.56 87 GLU A O 1
#

Radius of gyration: 18.66 Å; Cα contacts (8 Å, |Δi|>4): 60; chains: 1; bounding box: 54×32×60 Å

Mean predicted aligned error: 10.54 Å

Foldseek 3Di:
DDDDDDPPPPPDPQLWAALVNVVVLCVLLVHDLVVVCVVVVHDSVVSVCRNVVVDTDHPVCSVVSVVSSVVSVVPPPDDPPPPPPDD

Nearest PDB structures (foldseek):
  4yba-assembly1_A  TM=7.521E-01  e=7.167E-03  Klebsiella pneumoniae
  5j9i-assembly2_C  TM=8.013E-01  e=1.733E-02  Vibrio cholerae
  8a0x-assembly1_B  TM=6.755E-01  e=1.046E-02  Vibrio cholerae
  2ox6-assembly2_C  TM=8.201E-01  e=3.150E-01  Shewanella oneidensis MR-1
  3eus-assembly1_B  TM=6.915E-01  e=4.053E-01  Ruegeria pomeroyi

pLDDT: mean 79.46, std 16.19, range [43.62, 93.75]

Secondary structure (DSSP, 8-state):
------------------HHHHHHHHHHTT--HHHHHHHHT--HHHHHHHHHTSSPPPHHHHHHHHHHHHHHHHSPPPP--------

Sequence (87 aa):
MVQELKESGGTPAILTMTPEQFTACLNLVHWSQRQLASILNVPRETVLEWGRGERSIPSDVVLWLKKRADHAQLNPPPRSPTVEEKE